Protein AF-A0A0F9AY86-F1 (afdb_monomer_lite)

pLDDT: mean 79.55, std 11.76, range [48.62, 96.62]

Organism: NCBI:txid412755

Foldseek 3Di:
DPPVLVVLVVLLVVLCCLLVVLLCCLPVPVLVVLVPDPDDPVVSQVVLLVSLVVSLVSNVVSVVSNVVSLVVLCVVCVVPVVCLPVDPSNVVVVVVVVVVVVVVVCCVVVLVVPVVDDPNSVSSNCSSVVNDDD

Radius of gyration: 18.09 Å; chains: 1; bounding box: 36×30×54 Å

Secondary structure (DSSP, 8-state):
--HHHHHHHHHHHHHHHHHHHHHHHIIIIIHHHHHHSS--HHHHHHHHHHHHHHHHHHHHHHHHHHHHHHHHHTHHHHH-TTHHHHSHHHHHHHHHHHHHHHHHHHHHHHHHHHHTS-THHHHHHHHHTT----

Structure (mmCIF, N/CA/C/O backbone):
data_AF-A0A0F9AY86-F1
#
_entry.id   AF-A0A0F9AY86-F1
#
loop_
_atom_site.group_PDB
_atom_site.id
_atom_site.type_symbol
_atom_site.label_atom_id
_atom_site.label_alt_id
_atom_site.label_comp_id
_atom_site.label_asym_id
_atom_site.label_entity_id
_atom_site.label_seq_id
_atom_site.pdbx_PDB_ins_code
_atom_site.Cartn_x
_atom_site.Cartn_y
_atom_site.Cartn_z
_atom_site.occupancy
_atom_site.B_iso_or_equiv
_atom_site.auth_seq_id
_atom_site.auth_comp_id
_atom_site.auth_asym_id
_atom_site.auth_atom_id
_atom_site.pdbx_PDB_model_num
ATOM 1 N N . MET A 1 1 ? 5.742 -10.685 -24.034 1.00 62.19 1 MET A N 1
ATOM 2 C CA . MET A 1 1 ? 6.302 -10.355 -22.704 1.00 62.19 1 MET A CA 1
ATOM 3 C C . MET A 1 1 ? 7.348 -11.394 -22.361 1.00 62.19 1 MET A C 1
ATOM 5 O O . MET A 1 1 ? 7.07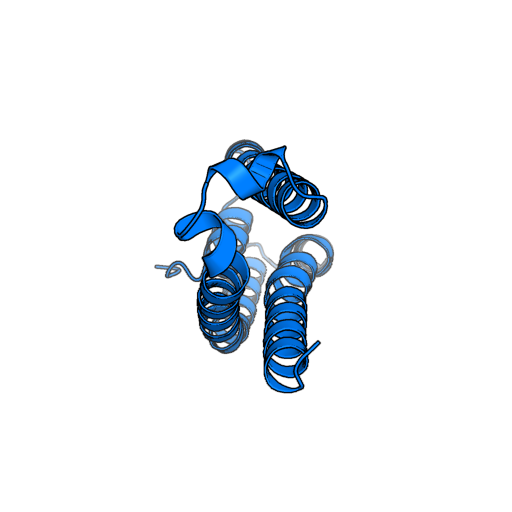3 -12.569 -22.567 1.00 62.19 1 MET A O 1
ATOM 9 N N . SER A 1 2 ? 8.523 -10.990 -21.880 1.00 82.69 2 SER A N 1
ATOM 10 C CA . SER A 1 2 ? 9.482 -11.941 -21.311 1.00 82.69 2 SER A CA 1
ATOM 11 C C . SER A 1 2 ? 8.933 -12.510 -19.995 1.00 82.69 2 SER A C 1
ATOM 13 O O . SER A 1 2 ? 8.169 -11.841 -19.295 1.00 82.69 2 SER A O 1
ATOM 15 N N . MET A 1 3 ? 9.300 -13.751 -19.663 1.00 88.81 3 MET A N 1
ATOM 16 C CA . MET A 1 3 ? 8.865 -14.433 -18.432 1.00 88.81 3 MET A CA 1
ATOM 17 C C . MET A 1 3 ? 9.177 -13.608 -17.170 1.00 88.81 3 MET A C 1
ATOM 19 O O . MET A 1 3 ? 8.369 -13.533 -16.250 1.00 88.81 3 MET A O 1
ATOM 23 N N . GLU A 1 4 ? 10.318 -12.919 -17.170 1.00 88.19 4 GLU A N 1
ATOM 24 C CA . GLU A 1 4 ? 10.742 -11.997 -16.113 1.00 88.19 4 GLU A CA 1
ATOM 25 C C . GLU A 1 4 ? 9.697 -10.905 -15.825 1.00 88.19 4 GLU A C 1
ATOM 27 O O . GLU A 1 4 ? 9.274 -10.726 -14.684 1.00 88.19 4 GLU A O 1
ATOM 32 N N . GLN A 1 5 ? 9.214 -10.224 -16.866 1.00 86.75 5 GLN A N 1
ATOM 33 C CA . GLN A 1 5 ? 8.243 -9.131 -16.741 1.00 86.75 5 GLN A CA 1
ATOM 34 C C . GLN A 1 5 ? 6.902 -9.623 -16.184 1.00 86.75 5 GLN A C 1
ATOM 36 O O . GLN A 1 5 ? 6.257 -8.934 -15.388 1.00 86.75 5 GLN A O 1
ATOM 41 N N . ALA A 1 6 ? 6.489 -10.836 -16.564 1.00 89.00 6 ALA A N 1
ATOM 42 C CA . ALA A 1 6 ? 5.280 -11.457 -16.034 1.00 89.00 6 ALA A CA 1
ATOM 43 C C . ALA A 1 6 ? 5.402 -11.731 -14.526 1.00 89.00 6 ALA A C 1
ATOM 45 O O . ALA A 1 6 ? 4.491 -11.392 -13.770 1.00 89.00 6 ALA A O 1
ATOM 46 N N . ILE A 1 7 ? 6.541 -12.273 -14.078 1.00 94.12 7 ILE A N 1
ATOM 47 C CA . ILE A 1 7 ? 6.805 -12.548 -12.657 1.00 94.12 7 ILE A CA 1
ATOM 48 C C . ILE A 1 7 ? 6.824 -11.245 -11.851 1.00 94.12 7 ILE A C 1
ATOM 50 O O . ILE A 1 7 ? 6.167 -11.155 -10.815 1.00 94.12 7 ILE A O 1
ATOM 54 N N . ILE A 1 8 ? 7.515 -10.211 -12.335 1.00 92.19 8 ILE A N 1
ATOM 55 C CA . ILE A 1 8 ? 7.602 -8.913 -11.645 1.00 92.19 8 ILE A CA 1
ATOM 56 C C . ILE A 1 8 ? 6.226 -8.256 -11.537 1.00 92.19 8 ILE A C 1
ATOM 58 O O . ILE A 1 8 ? 5.862 -7.741 -10.478 1.00 92.19 8 ILE A O 1
ATOM 62 N N . THR A 1 9 ? 5.429 -8.318 -12.604 1.00 90.31 9 THR A N 1
ATOM 63 C CA . THR A 1 9 ? 4.054 -7.806 -12.598 1.00 90.31 9 THR A CA 1
ATOM 64 C C . THR A 1 9 ? 3.186 -8.573 -11.606 1.00 90.31 9 THR A C 1
ATOM 66 O O . THR A 1 9 ? 2.449 -7.961 -10.835 1.00 90.31 9 THR A O 1
ATOM 69 N N . TRP A 1 10 ? 3.297 -9.902 -11.567 1.00 94.50 10 TRP A N 1
ATOM 70 C CA . TRP A 1 10 ? 2.565 -10.725 -10.607 1.00 94.50 10 TRP A CA 1
ATOM 71 C C . TRP A 1 10 ? 2.931 -10.370 -9.159 1.00 94.50 10 TRP A C 1
ATOM 73 O O . TRP A 1 10 ? 2.040 -10.118 -8.348 1.00 94.50 10 TRP A O 1
ATOM 83 N N . ILE A 1 11 ? 4.226 -10.237 -8.853 1.00 96.25 11 ILE A N 1
ATOM 84 C CA . ILE A 1 11 ? 4.709 -9.810 -7.529 1.00 96.25 11 ILE A CA 1
ATOM 85 C C . ILE A 1 11 ? 4.170 -8.418 -7.173 1.00 96.25 11 ILE A C 1
ATOM 87 O O . ILE A 1 11 ? 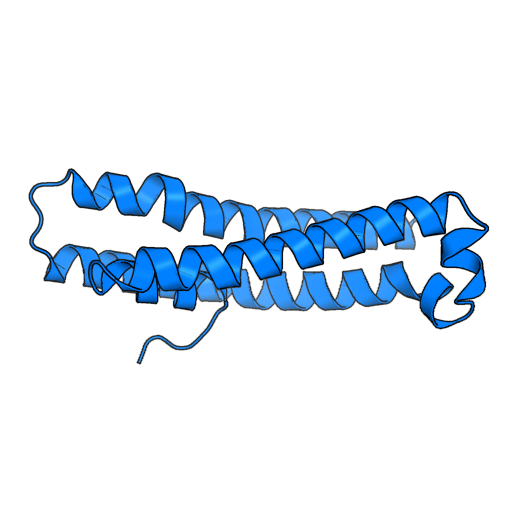3.699 -8.212 -6.052 1.00 96.25 11 ILE A O 1
ATOM 91 N N . HIS A 1 12 ? 4.202 -7.468 -8.113 1.00 93.19 12 HIS A N 1
ATOM 92 C CA . HIS A 1 12 ? 3.666 -6.118 -7.922 1.00 93.19 12 HIS A CA 1
ATOM 93 C C . HIS A 1 12 ? 2.178 -6.150 -7.552 1.00 93.19 12 HIS A C 1
ATOM 95 O O . HIS A 1 12 ? 1.766 -5.513 -6.585 1.00 93.19 12 HIS A O 1
ATOM 101 N N . LEU A 1 13 ? 1.372 -6.926 -8.285 1.00 92.94 13 LEU A N 1
ATOM 102 C CA . LEU A 1 13 ? -0.073 -7.027 -8.065 1.00 92.94 13 LEU A CA 1
ATOM 103 C C . LEU A 1 13 ? -0.421 -7.719 -6.745 1.00 92.94 13 LEU A C 1
ATOM 105 O O . LEU A 1 13 ? -1.295 -7.239 -6.027 1.00 92.94 13 LEU A O 1
ATOM 109 N N . VAL A 1 14 ? 0.278 -8.800 -6.385 1.00 96.62 14 VAL A N 1
ATOM 110 C CA . VAL A 1 14 ? 0.090 -9.473 -5.088 1.00 96.62 14 VAL A CA 1
ATOM 111 C C . VAL A 1 14 ? 0.452 -8.529 -3.942 1.00 96.62 14 VAL A C 1
ATOM 113 O O . VAL A 1 14 ? -0.303 -8.404 -2.979 1.00 96.62 14 VAL A O 1
ATOM 116 N N . SER A 1 15 ? 1.563 -7.804 -4.072 1.00 93.81 15 SER A N 1
ATOM 117 C CA . SER A 1 15 ? 2.004 -6.827 -3.070 1.00 93.81 15 SER A CA 1
ATOM 118 C C . SER A 1 15 ? 0.996 -5.684 -2.916 1.00 93.81 15 SER A C 1
ATOM 120 O O . SER A 1 15 ? 0.663 -5.299 -1.794 1.00 93.81 15 SER A O 1
ATOM 122 N N . ALA A 1 16 ? 0.443 -5.194 -4.032 1.00 90.81 16 ALA A N 1
ATOM 123 C CA . ALA A 1 16 ? -0.624 -4.197 -4.036 1.00 90.81 16 ALA A CA 1
ATOM 124 C C . ALA A 1 16 ? -1.889 -4.724 -3.346 1.00 90.81 16 ALA A C 1
ATOM 126 O O . ALA A 1 16 ? -2.450 -4.038 -2.495 1.00 90.81 16 ALA A O 1
ATOM 127 N N . ALA A 1 17 ? -2.325 -5.942 -3.675 1.00 93.25 17 ALA A N 1
ATOM 128 C CA . ALA A 1 17 ? -3.522 -6.552 -3.103 1.00 93.25 17 ALA A CA 1
ATOM 129 C C . ALA A 1 17 ? -3.403 -6.747 -1.585 1.00 93.25 17 ALA A C 1
ATOM 131 O O . ALA A 1 17 ? -4.341 -6.433 -0.854 1.00 93.25 17 ALA A O 1
ATOM 132 N N . VAL A 1 18 ? -2.245 -7.206 -1.100 1.00 93.31 18 VAL A N 1
ATOM 133 C CA . VAL A 1 18 ? -1.983 -7.367 0.338 1.00 93.31 18 VAL A CA 1
ATOM 134 C C . VAL A 1 18 ? -2.027 -6.018 1.054 1.00 93.31 18 VAL A C 1
ATOM 136 O O . VAL A 1 18 ? -2.731 -5.877 2.057 1.00 93.31 18 VAL A O 1
ATOM 139 N N . TRP A 1 19 ? -1.316 -5.015 0.531 1.00 90.00 19 TRP A N 1
ATOM 140 C CA . TRP A 1 19 ? -1.215 -3.708 1.177 1.00 90.00 19 TRP A CA 1
ATOM 141 C C . TRP A 1 19 ? -2.541 -2.933 1.144 1.00 90.00 19 TRP A C 1
ATOM 143 O O . TRP A 1 19 ? -3.041 -2.516 2.193 1.00 90.00 19 TRP A O 1
ATOM 153 N N . VAL A 1 20 ? -3.150 -2.786 -0.040 1.00 86.31 20 VAL A N 1
ATOM 154 C CA . 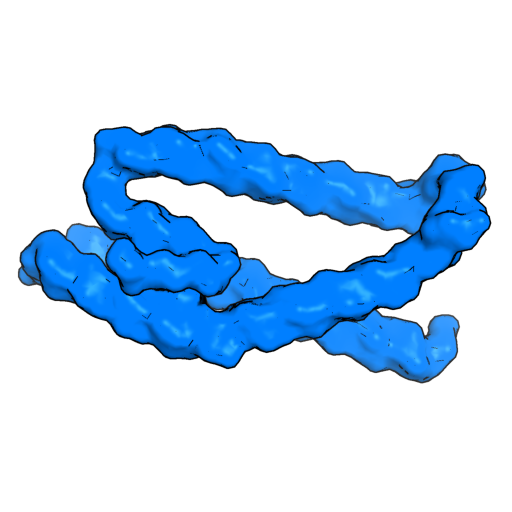VAL A 1 20 ? -4.420 -2.061 -0.229 1.00 86.31 20 VAL A CA 1
ATOM 155 C C . VAL A 1 20 ? -5.575 -2.812 0.430 1.00 86.31 20 VAL A C 1
ATOM 157 O O . VAL A 1 20 ? -6.358 -2.211 1.163 1.00 86.31 20 VAL A O 1
ATOM 160 N N . GLY A 1 21 ? -5.679 -4.125 0.209 1.00 87.50 21 GLY A N 1
ATOM 161 C CA . GLY A 1 21 ? -6.783 -4.941 0.714 1.00 87.50 21 GLY A CA 1
ATOM 162 C C . GLY A 1 21 ? -6.807 -5.027 2.238 1.00 87.50 21 GLY A C 1
ATOM 163 O O . GLY A 1 21 ? -7.858 -4.823 2.846 1.00 87.50 21 GLY A O 1
ATOM 164 N N . GLY A 1 22 ? -5.655 -5.255 2.877 1.00 88.75 22 GLY A N 1
ATOM 165 C CA . GLY A 1 22 ? -5.572 -5.299 4.340 1.00 88.75 22 GLY A CA 1
ATOM 166 C C . GLY A 1 22 ? -5.862 -3.943 4.990 1.00 88.75 22 GLY A C 1
ATOM 167 O O . GLY A 1 22 ? -6.607 -3.866 5.967 1.00 88.75 22 GLY A O 1
ATOM 168 N N . THR A 1 23 ? -5.361 -2.862 4.390 1.00 83.56 23 THR A N 1
ATOM 169 C CA . THR A 1 23 ? -5.669 -1.482 4.791 1.00 83.56 23 THR A CA 1
ATOM 170 C C . THR A 1 23 ? -7.170 -1.192 4.705 1.00 83.56 23 THR A C 1
ATOM 172 O O . THR A 1 23 ? -7.770 -0.697 5.665 1.00 83.56 23 THR A O 1
ATOM 175 N N . LEU A 1 24 ? -7.798 -1.546 3.580 1.00 83.44 24 LEU A N 1
ATOM 176 C CA . LEU A 1 24 ? -9.230 -1.356 3.366 1.00 83.44 24 LEU A CA 1
ATOM 177 C C . LEU A 1 24 ? -10.057 -2.169 4.365 1.00 83.44 24 LEU A C 1
ATOM 179 O O . LEU A 1 24 ? -11.009 -1.642 4.932 1.00 83.44 24 LEU A O 1
ATOM 183 N N . PHE A 1 25 ? -9.678 -3.418 4.638 1.00 87.31 25 PHE A N 1
ATOM 184 C CA . PHE A 1 25 ? -10.352 -4.254 5.630 1.00 87.31 25 PHE A CA 1
ATOM 185 C C . PHE A 1 25 ? -10.310 -3.631 7.034 1.00 87.31 25 PHE A C 1
ATOM 187 O O . PHE A 1 25 ? -11.341 -3.532 7.703 1.00 87.31 25 PHE A O 1
ATOM 194 N N . ILE A 1 26 ? -9.143 -3.155 7.479 1.00 84.75 26 ILE A N 1
ATOM 195 C CA . ILE A 1 26 ? -8.998 -2.537 8.806 1.00 84.75 26 ILE A CA 1
ATOM 196 C C . ILE A 1 26 ? -9.853 -1.263 8.916 1.00 84.75 26 ILE A C 1
ATOM 198 O O . ILE A 1 26 ? -10.546 -1.068 9.917 1.00 84.75 26 ILE A O 1
ATOM 202 N N . GLY A 1 27 ? -9.836 -0.407 7.892 1.00 78.12 27 GLY A N 1
ATOM 203 C CA . GLY A 1 27 ? -10.572 0.860 7.900 1.00 78.12 27 GLY A CA 1
ATOM 204 C C . GLY A 1 27 ? -12.082 0.716 7.688 1.00 78.12 27 GLY A C 1
ATOM 205 O O . GLY A 1 27 ? -12.865 1.321 8.416 1.00 78.12 27 GLY A O 1
ATOM 206 N N . ALA A 1 28 ? -12.502 -0.078 6.702 1.00 78.75 28 ALA A N 1
ATOM 207 C CA . ALA A 1 28 ? -13.896 -0.159 6.263 1.00 78.75 28 ALA A CA 1
ATOM 208 C C . ALA A 1 28 ? -14.702 -1.266 6.955 1.00 78.75 28 ALA A C 1
ATOM 210 O O . ALA A 1 28 ? -15.927 -1.177 6.997 1.00 78.75 28 ALA A O 1
ATOM 211 N N . VAL A 1 29 ? -14.046 -2.296 7.500 1.00 85.62 29 VAL A N 1
ATOM 212 C CA . VAL A 1 29 ? -14.725 -3.435 8.139 1.00 85.62 29 VAL A CA 1
ATOM 213 C C . VAL A 1 29 ? -14.442 -3.471 9.636 1.00 85.62 29 VAL A C 1
ATOM 215 O O . VAL A 1 29 ? -15.374 -3.386 10.436 1.00 85.62 29 VAL A O 1
ATOM 218 N N . LEU A 1 30 ? -13.172 -3.547 10.043 1.00 86.19 30 LEU A N 1
ATOM 219 C CA . LEU A 1 30 ? -12.817 -3.728 11.455 1.00 86.19 30 LEU A CA 1
ATOM 220 C C . LEU A 1 30 ? -13.180 -2.507 12.314 1.00 86.19 30 LEU A C 1
ATOM 222 O O . LEU A 1 30 ? -13.786 -2.660 13.374 1.00 86.19 30 LEU A O 1
ATOM 226 N N . ALA A 1 31 ? -12.856 -1.295 11.861 1.00 82.12 31 ALA A N 1
ATOM 227 C CA . ALA A 1 31 ? -13.159 -0.074 12.607 1.00 82.12 31 ALA A CA 1
ATOM 228 C C . ALA A 1 31 ? -14.668 0.121 12.899 1.00 82.12 31 ALA A C 1
ATOM 230 O O . ALA A 1 31 ? -15.018 0.347 14.065 1.00 82.12 31 ALA A O 1
ATOM 231 N N . PRO A 1 32 ? -15.594 0.010 11.920 1.00 81.44 32 PRO A N 1
ATOM 232 C CA . PRO A 1 32 ? -17.025 0.110 12.211 1.00 81.44 32 PRO A CA 1
ATOM 233 C C . PRO A 1 32 ? -17.562 -1.083 13.008 1.00 81.44 32 PRO A C 1
ATOM 235 O O . PRO A 1 32 ? -18.470 -0.890 13.817 1.00 81.44 32 PRO A O 1
ATOM 238 N N . LEU A 1 33 ? -17.003 -2.287 12.833 1.00 87.19 33 LEU A N 1
ATOM 239 C CA . LEU A 1 33 ? -17.363 -3.458 13.637 1.00 87.19 33 LEU A CA 1
ATOM 240 C C . LEU A 1 33 ? -17.090 -3.203 15.126 1.00 87.19 33 LEU A C 1
ATOM 242 O O . LEU A 1 33 ? -18.005 -3.299 15.942 1.00 87.19 33 LEU A O 1
ATOM 246 N N . LEU A 1 34 ? -15.869 -2.782 15.473 1.00 84.94 34 LEU A N 1
ATOM 247 C CA . LEU A 1 34 ? -15.487 -2.477 16.858 1.00 84.94 34 LEU A CA 1
ATOM 248 C C . LEU A 1 34 ? -16.311 -1.329 17.453 1.00 84.94 34 LEU A C 1
ATOM 250 O O . LEU A 1 34 ? -16.552 -1.299 18.658 1.00 84.94 34 LEU A O 1
ATOM 254 N N . LYS A 1 35 ? -16.790 -0.392 16.622 1.00 81.56 35 LYS A N 1
ATOM 255 C CA . LYS A 1 35 ? -17.677 0.690 17.073 1.00 81.56 35 LYS A CA 1
ATOM 256 C C . LYS A 1 35 ? -19.040 0.174 17.550 1.00 81.56 35 LYS A C 1
ATOM 258 O O . LYS A 1 35 ? -19.608 0.772 18.466 1.00 81.56 35 LYS A O 1
ATOM 263 N N . LYS A 1 36 ? -19.555 -0.899 16.936 1.00 84.56 36 LYS A N 1
ATOM 264 C CA . LYS A 1 36 ? -20.858 -1.510 17.259 1.00 84.56 36 LYS A CA 1
ATOM 265 C C . LYS A 1 36 ? -20.810 -2.452 18.464 1.00 84.56 36 LYS A C 1
ATOM 267 O O . LYS A 1 36 ? -21.855 -2.740 19.034 1.00 84.56 36 LYS A O 1
ATOM 272 N N . MET A 1 37 ? -19.631 -2.929 18.854 1.00 84.75 37 MET A N 1
ATOM 273 C CA . MET A 1 37 ? -19.474 -3.796 20.023 1.00 84.75 37 MET A CA 1
ATOM 274 C C . MET A 1 37 ? -19.595 -2.987 21.321 1.00 84.75 37 MET A C 1
ATOM 276 O O . MET A 1 37 ? -19.148 -1.841 21.389 1.00 84.75 37 MET A O 1
ATOM 280 N N . SER A 1 38 ? -20.141 -3.582 22.382 1.00 82.75 38 SER A N 1
ATOM 281 C CA . SER A 1 38 ? -20.256 -2.983 23.724 1.00 82.75 38 SER A CA 1
ATOM 282 C C . SER A 1 38 ? -18.912 -2.929 24.476 1.00 82.75 38 SER A C 1
ATOM 284 O O . SER A 1 38 ? -18.839 -3.258 25.652 1.00 82.75 38 SER A O 1
ATOM 286 N N . MET A 1 39 ? -17.834 -2.566 23.779 1.00 80.62 39 MET A N 1
ATOM 287 C CA . MET A 1 39 ? -16.483 -2.406 24.326 1.00 80.62 39 MET A CA 1
ATOM 288 C C . MET A 1 39 ? -16.237 -0.949 24.709 1.00 80.62 39 MET A C 1
ATOM 290 O O . MET A 1 39 ? -16.728 -0.041 24.024 1.00 80.62 39 MET A O 1
ATOM 294 N N . SER A 1 40 ? -15.423 -0.720 25.736 1.00 86.19 40 SER A N 1
ATOM 295 C CA . SER A 1 40 ? -14.937 0.617 26.084 1.00 86.19 40 SER A CA 1
ATOM 296 C C . SER A 1 40 ? -14.068 1.206 24.960 1.00 86.19 40 SER A C 1
ATOM 298 O O . SER A 1 40 ? -13.558 0.496 24.090 1.00 86.19 40 SER A O 1
ATOM 300 N N . LEU A 1 41 ? -13.885 2.531 24.948 1.00 79.88 41 LEU A N 1
ATOM 301 C CA . LEU A 1 41 ? -13.037 3.192 23.945 1.00 79.88 41 LEU A CA 1
ATOM 302 C C . LEU A 1 41 ? -11.585 2.683 23.989 1.00 79.88 41 LEU A C 1
ATOM 304 O O . LEU A 1 41 ? -10.940 2.562 22.948 1.00 79.88 41 LEU A O 1
ATOM 308 N N . GLU A 1 42 ? -11.091 2.379 25.185 1.00 81.94 42 GLU A N 1
ATOM 309 C CA . GLU A 1 42 ? -9.711 1.974 25.426 1.00 81.94 42 GLU A CA 1
ATOM 310 C C . GLU A 1 42 ? -9.427 0.567 24.886 1.00 81.94 42 GLU A C 1
ATOM 312 O O . GLU A 1 42 ? -8.463 0.376 24.143 1.00 81.94 42 GLU A O 1
ATOM 317 N N . GLU A 1 43 ? -10.330 -0.389 25.119 1.00 84.88 43 GLU A N 1
ATOM 318 C CA . GLU A 1 43 ? -10.218 -1.746 24.564 1.00 84.88 43 GLU A CA 1
ATOM 319 C C . GLU A 1 43 ? -10.276 -1.744 23.030 1.00 84.88 43 GLU A C 1
ATOM 321 O O . GLU A 1 43 ? -9.519 -2.458 22.367 1.00 84.88 43 GLU A O 1
ATOM 326 N N . ARG A 1 44 ? -11.130 -0.897 22.435 1.00 82.88 44 ARG A N 1
ATOM 327 C CA . ARG A 1 44 ? -11.207 -0.738 20.969 1.00 82.88 44 ARG A CA 1
ATOM 328 C C . ARG A 1 44 ? -9.881 -0.239 20.401 1.00 82.88 44 ARG A C 1
ATOM 330 O O . ARG A 1 44 ? -9.421 -0.743 19.377 1.00 82.88 44 ARG A O 1
ATOM 337 N N . ILE A 1 45 ? -9.267 0.743 21.060 1.00 80.75 45 ILE A N 1
ATOM 338 C CA . ILE A 1 45 ? -7.960 1.284 20.676 1.00 80.75 45 ILE A CA 1
ATOM 339 C C . ILE A 1 45 ? -6.885 0.200 20.781 1.00 80.75 45 ILE A C 1
ATOM 341 O O . ILE A 1 45 ? -6.150 -0.010 19.818 1.00 80.75 45 ILE A O 1
ATOM 345 N N . GLN A 1 46 ? -6.823 -0.529 21.896 1.00 83.56 46 GLN A N 1
ATOM 346 C CA . GLN A 1 46 ? -5.845 -1.603 22.093 1.00 83.56 46 GLN A CA 1
ATOM 347 C C . GLN A 1 46 ? -5.970 -2.701 21.028 1.00 83.56 46 GLN A C 1
ATOM 349 O O . GLN A 1 46 ? -4.961 -3.115 20.453 1.00 83.56 46 GLN A O 1
ATOM 354 N N . MET A 1 47 ? -7.197 -3.113 20.691 1.00 85.62 47 MET A N 1
ATOM 355 C CA . MET A 1 47 ? -7.457 -4.084 19.622 1.00 85.62 47 MET A CA 1
ATOM 356 C C . MET A 1 47 ? -6.992 -3.574 18.255 1.00 85.62 47 MET A C 1
ATOM 358 O O . MET A 1 47 ? -6.300 -4.293 17.531 1.00 85.62 47 MET A O 1
ATOM 362 N N . MET A 1 48 ? -7.299 -2.318 17.916 1.00 83.44 48 MET A N 1
ATOM 363 C CA . MET A 1 48 ? -6.845 -1.697 16.665 1.00 83.44 48 MET A CA 1
ATOM 364 C C . MET A 1 48 ? -5.319 -1.615 16.581 1.00 83.44 48 MET A C 1
ATOM 366 O O . MET A 1 48 ? -4.746 -1.917 15.535 1.00 83.44 48 MET A O 1
ATOM 370 N N . VAL A 1 49 ? -4.644 -1.262 17.680 1.00 81.81 49 VAL A N 1
ATOM 371 C CA . VAL A 1 49 ? -3.175 -1.227 17.743 1.00 81.81 49 VAL A CA 1
ATOM 372 C C . VAL A 1 49 ? -2.588 -2.628 17.587 1.00 81.81 49 VAL A C 1
ATOM 374 O O . VAL A 1 49 ? -1.621 -2.803 16.848 1.00 81.81 49 VAL A O 1
ATOM 377 N N . LEU A 1 50 ? -3.161 -3.638 18.244 1.00 86.88 50 LEU A N 1
ATOM 378 C CA . LEU A 1 50 ? -2.666 -5.012 18.180 1.00 86.88 50 LEU A CA 1
ATOM 379 C C . LEU A 1 50 ? -2.781 -5.592 16.766 1.00 86.88 50 LEU A C 1
ATOM 381 O O . LEU A 1 50 ? -1.795 -6.104 16.228 1.00 86.88 50 LEU A O 1
ATOM 385 N N . VAL A 1 51 ? -3.969 -5.498 16.160 1.00 88.94 51 VAL A N 1
ATOM 386 C CA . VAL A 1 51 ? -4.205 -5.954 14.781 1.00 88.94 51 VAL A CA 1
ATOM 387 C C . VAL A 1 51 ? -3.318 -5.173 13.824 1.00 88.94 51 VAL A C 1
ATOM 389 O O . VAL A 1 51 ? -2.644 -5.764 12.983 1.00 88.94 51 VAL A O 1
ATOM 392 N N . GLY A 1 52 ? -3.242 -3.859 14.018 1.00 85.38 52 GLY A N 1
ATOM 393 C CA . GLY A 1 52 ? -2.409 -2.977 13.228 1.00 85.38 52 GLY A CA 1
ATOM 394 C C . GLY A 1 52 ? -0.932 -3.348 13.250 1.00 85.38 52 GLY A C 1
ATOM 395 O O . GLY A 1 52 ? -0.326 -3.501 12.196 1.00 85.38 52 GLY A O 1
ATOM 396 N N . ARG A 1 53 ? -0.350 -3.582 14.432 1.00 85.12 53 ARG A N 1
ATOM 397 C CA . ARG A 1 53 ? 1.049 -4.023 14.577 1.00 85.12 53 ARG A CA 1
ATOM 398 C C . ARG A 1 53 ? 1.309 -5.365 13.896 1.00 85.12 53 ARG A C 1
ATOM 400 O O . ARG A 1 53 ? 2.372 -5.547 13.308 1.00 85.12 53 ARG A O 1
ATOM 407 N N . ARG A 1 54 ? 0.360 -6.306 13.965 1.00 89.69 54 ARG A N 1
ATOM 408 C CA . ARG A 1 54 ? 0.478 -7.607 13.284 1.00 89.69 54 ARG A CA 1
ATOM 409 C C . ARG A 1 54 ? 0.413 -7.458 11.769 1.00 89.69 54 ARG A C 1
ATOM 411 O O . ARG A 1 54 ? 1.268 -8.011 11.087 1.00 89.69 54 ARG A O 1
ATOM 418 N N . PHE A 1 55 ? -0.545 -6.686 11.262 1.00 88.88 55 PHE A N 1
ATOM 419 C CA . PHE A 1 55 ? -0.663 -6.405 9.833 1.00 88.88 55 PHE A CA 1
ATOM 420 C C . PHE A 1 55 ? 0.577 -5.681 9.306 1.00 88.88 55 PHE A C 1
ATOM 422 O O . PHE A 1 55 ? 1.107 -6.065 8.270 1.00 88.88 55 PHE A O 1
ATOM 429 N N . ASN A 1 56 ? 1.105 -4.715 10.060 1.00 85.75 56 ASN A N 1
ATOM 430 C CA . ASN A 1 56 ? 2.268 -3.916 9.679 1.00 85.75 56 ASN A CA 1
ATOM 431 C C . ASN A 1 56 ? 3.518 -4.779 9.385 1.00 85.75 56 ASN A C 1
ATOM 433 O O . ASN A 1 56 ? 4.246 -4.506 8.432 1.00 85.75 56 ASN A O 1
ATOM 437 N N . LYS A 1 57 ? 3.707 -5.904 10.098 1.00 89.69 57 LYS A N 1
ATOM 438 C CA . LYS A 1 57 ? 4.791 -6.871 9.813 1.00 89.69 57 LYS A CA 1
ATOM 439 C C . LYS A 1 57 ? 4.759 -7.438 8.390 1.00 89.69 57 LYS A C 1
ATOM 441 O O . LYS A 1 57 ? 5.799 -7.853 7.896 1.00 89.69 57 LY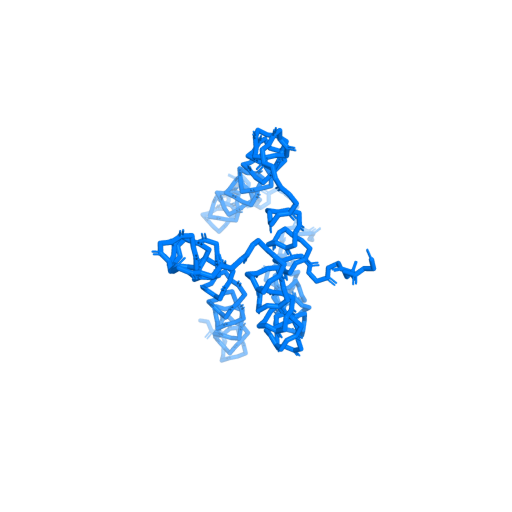S A O 1
ATOM 446 N N . ILE A 1 58 ? 3.589 -7.481 7.757 1.00 91.94 58 ILE A N 1
ATOM 447 C CA . ILE A 1 58 ? 3.396 -7.965 6.382 1.00 91.94 58 ILE A CA 1
ATOM 448 C C . ILE A 1 58 ? 3.230 -6.777 5.425 1.00 91.94 58 ILE A C 1
ATOM 450 O O . ILE A 1 58 ? 3.796 -6.772 4.332 1.00 91.94 58 ILE A O 1
ATOM 454 N N . ALA A 1 59 ? 2.503 -5.745 5.858 1.00 87.62 59 ALA A N 1
ATOM 455 C CA . ALA A 1 59 ? 2.188 -4.570 5.062 1.00 87.62 59 ALA A CA 1
ATOM 456 C C . ALA A 1 59 ? 3.445 -3.788 4.657 1.00 87.62 59 ALA A C 1
ATOM 458 O O . ALA A 1 59 ? 3.572 -3.435 3.487 1.00 87.62 59 ALA A O 1
ATOM 459 N N . VAL A 1 60 ? 4.401 -3.567 5.569 1.00 87.56 60 VAL A N 1
ATOM 460 C CA . VAL A 1 60 ? 5.640 -2.831 5.249 1.00 87.56 60 VAL A CA 1
ATOM 461 C C . VAL A 1 60 ? 6.503 -3.571 4.227 1.00 87.56 60 VAL A C 1
ATOM 463 O O . VAL A 1 60 ? 6.824 -2.962 3.208 1.00 87.56 60 VAL A O 1
ATOM 466 N N . PRO A 1 61 ? 6.829 -4.868 4.397 1.00 92.44 61 PRO A N 1
ATOM 467 C CA . PRO A 1 61 ? 7.520 -5.618 3.351 1.00 92.44 61 PRO A CA 1
ATOM 468 C C . PRO A 1 61 ? 6.775 -5.603 2.012 1.00 92.44 61 PRO A C 1
ATOM 470 O O . PRO A 1 61 ? 7.398 -5.360 0.980 1.00 92.44 61 PRO A O 1
ATOM 473 N N . SER A 1 62 ? 5.445 -5.779 2.010 1.00 91.94 62 SER A N 1
ATOM 474 C CA . SER A 1 62 ? 4.665 -5.702 0.766 1.00 91.94 62 SER A CA 1
ATOM 475 C C . SER A 1 62 ? 4.733 -4.320 0.115 1.00 91.94 62 SER A C 1
ATOM 477 O O . SER A 1 62 ? 4.853 -4.228 -1.101 1.00 91.94 62 SER A O 1
ATOM 479 N N . LEU A 1 63 ? 4.738 -3.243 0.905 1.00 89.38 63 LEU A N 1
ATOM 480 C CA . LEU A 1 63 ? 4.853 -1.880 0.397 1.00 89.38 63 LEU A CA 1
ATOM 481 C C . LEU A 1 63 ? 6.237 -1.632 -0.217 1.00 89.38 63 LEU A C 1
ATOM 483 O O . LEU A 1 63 ? 6.332 -1.048 -1.292 1.00 89.38 63 LEU A O 1
ATOM 487 N N . ILE A 1 64 ? 7.304 -2.121 0.420 1.00 91.19 64 ILE A N 1
ATOM 488 C CA . ILE A 1 64 ? 8.672 -2.027 -0.111 1.00 91.19 64 ILE A CA 1
ATOM 489 C C . ILE A 1 64 ? 8.772 -2.753 -1.457 1.00 91.19 64 ILE A C 1
ATOM 491 O O . ILE A 1 64 ? 9.266 -2.183 -2.431 1.00 91.19 64 ILE A O 1
ATOM 495 N N . ILE A 1 65 ? 8.257 -3.984 -1.540 1.00 94.62 65 ILE A N 1
ATOM 496 C CA . ILE A 1 65 ? 8.244 -4.769 -2.783 1.00 94.62 65 ILE A CA 1
ATOM 497 C C . ILE A 1 65 ? 7.412 -4.062 -3.859 1.00 94.62 65 ILE A C 1
ATOM 499 O O . ILE A 1 65 ? 7.832 -3.980 -5.015 1.00 94.62 65 ILE A O 1
ATOM 503 N N . LEU A 1 66 ? 6.254 -3.511 -3.490 1.00 91.06 66 LEU A N 1
ATOM 504 C CA . LEU A 1 66 ? 5.381 -2.765 -4.392 1.00 91.06 66 LEU A CA 1
ATOM 505 C C . LEU A 1 66 ? 6.092 -1.549 -4.999 1.00 91.06 66 LEU A C 1
ATOM 507 O O . LEU A 1 66 ? 6.009 -1.334 -6.210 1.00 91.06 66 LEU A O 1
ATOM 511 N N . ILE A 1 67 ? 6.815 -0.780 -4.179 1.00 89.50 67 ILE A N 1
ATOM 512 C CA . ILE A 1 67 ? 7.595 0.382 -4.628 1.00 89.50 67 ILE A CA 1
ATOM 513 C C . ILE A 1 67 ? 8.724 -0.068 -5.558 1.00 89.50 67 ILE A C 1
ATOM 515 O O . ILE A 1 67 ? 8.833 0.447 -6.669 1.00 89.50 67 ILE A O 1
ATOM 519 N N . ALA A 1 68 ? 9.521 -1.059 -5.150 1.00 93.44 68 ALA A N 1
ATOM 520 C CA . ALA A 1 68 ? 10.655 -1.546 -5.936 1.00 93.44 68 ALA A CA 1
ATOM 521 C C . ALA A 1 68 ? 10.223 -2.060 -7.320 1.00 93.44 68 ALA A C 1
ATOM 523 O O . ALA A 1 68 ? 10.765 -1.654 -8.349 1.00 93.44 68 ALA A O 1
ATOM 524 N N . THR A 1 69 ? 9.186 -2.899 -7.360 1.00 92.31 69 THR A N 1
ATOM 525 C CA . THR A 1 69 ? 8.620 -3.417 -8.616 1.00 92.31 69 THR A CA 1
ATOM 526 C C . THR A 1 69 ? 7.932 -2.325 -9.441 1.00 92.31 69 THR A C 1
ATOM 528 O O . THR A 1 69 ? 7.972 -2.361 -10.669 1.00 92.31 69 THR A O 1
ATOM 531 N N . GLY A 1 70 ? 7.337 -1.315 -8.799 1.00 88.44 70 GLY A N 1
ATOM 532 C CA . GLY A 1 70 ? 6.765 -0.150 -9.476 1.00 88.44 70 GLY A CA 1
ATOM 533 C C . GLY A 1 70 ? 7.816 0.704 -10.187 1.00 88.44 70 GLY A C 1
ATOM 534 O O . GLY A 1 70 ? 7.590 1.123 -11.324 1.00 88.44 70 GLY A O 1
ATOM 535 N N . ILE A 1 71 ? 8.973 0.910 -9.551 1.00 87.75 71 ILE A N 1
ATOM 536 C CA . ILE A 1 71 ? 10.120 1.613 -10.145 1.00 87.75 71 ILE A CA 1
ATOM 537 C C . ILE A 1 71 ? 10.662 0.818 -11.333 1.00 87.75 71 ILE A C 1
ATOM 539 O O . ILE A 1 71 ? 10.839 1.389 -12.407 1.00 87.75 71 ILE A O 1
ATOM 543 N N . TYR A 1 72 ? 10.856 -0.495 -11.172 1.00 88.06 72 TYR A N 1
ATOM 544 C CA . TYR A 1 72 ? 11.331 -1.363 -12.252 1.00 88.06 72 TYR A CA 1
ATOM 545 C C . TYR A 1 72 ? 10.405 -1.305 -13.478 1.00 88.06 72 TYR A C 1
ATOM 547 O O . TYR A 1 72 ? 10.860 -1.064 -14.593 1.00 88.06 72 TYR A O 1
ATOM 555 N N . ASN A 1 73 ? 9.089 -1.407 -13.273 1.00 83.75 73 ASN A N 1
ATOM 556 C CA . ASN A 1 73 ? 8.125 -1.302 -14.370 1.00 83.75 73 ASN A CA 1
ATOM 557 C C . ASN A 1 73 ? 8.150 0.085 -15.049 1.00 83.75 73 ASN A C 1
ATOM 559 O O . ASN A 1 73 ? 7.804 0.213 -16.218 1.00 83.75 73 ASN A O 1
ATOM 563 N N . SER A 1 74 ? 8.600 1.138 -14.362 1.00 81.25 74 SER A N 1
ATOM 564 C CA . SER A 1 74 ? 8.612 2.511 -14.893 1.00 81.25 74 SER A CA 1
ATOM 565 C C . SER A 1 74 ? 9.913 2.896 -15.616 1.00 81.25 74 SER A C 1
ATOM 567 O O . SER A 1 74 ? 10.034 4.028 -16.080 1.00 81.25 74 SER A O 1
ATOM 569 N N . GLN A 1 75 ? 10.878 1.978 -15.757 1.00 81.00 75 GLN A N 1
ATOM 570 C CA . GLN A 1 75 ? 12.204 2.264 -16.329 1.00 81.00 75 GLN A CA 1
ATOM 571 C C . GLN A 1 75 ? 12.160 2.890 -17.729 1.00 81.00 75 GLN A C 1
ATOM 573 O O . GLN A 1 75 ? 12.896 3.834 -17.996 1.00 81.00 75 GLN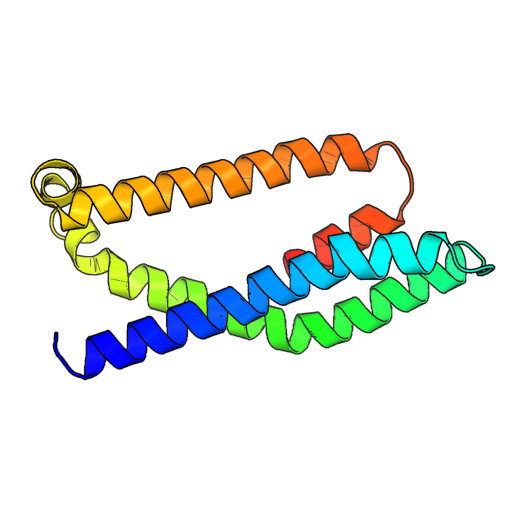 A O 1
ATOM 578 N N . GLN A 1 76 ? 11.277 2.411 -18.610 1.00 74.94 76 GLN A N 1
ATOM 579 C CA . GLN A 1 76 ? 11.173 2.919 -19.986 1.00 74.94 76 GLN A CA 1
ATOM 580 C C . GLN A 1 76 ? 10.837 4.415 -20.041 1.00 74.94 76 GLN A C 1
ATOM 582 O O . GLN A 1 76 ? 11.383 5.149 -20.860 1.00 74.94 76 GLN A O 1
ATOM 587 N N . VAL A 1 77 ? 9.996 4.876 -19.117 1.00 76.25 77 VAL A N 1
ATOM 588 C CA . VAL A 1 77 ? 9.624 6.288 -19.001 1.00 76.25 77 VAL A CA 1
ATOM 589 C C . VAL A 1 77 ? 10.734 7.124 -18.370 1.00 76.25 77 VAL A C 1
ATOM 591 O O . VAL A 1 77 ? 10.925 8.268 -18.766 1.00 76.25 77 VAL A O 1
ATOM 594 N N . ILE A 1 78 ? 11.487 6.559 -17.422 1.00 74.50 78 ILE A N 1
ATOM 595 C CA . ILE A 1 78 ? 12.641 7.239 -16.813 1.00 74.50 78 ILE A CA 1
ATOM 596 C C . ILE A 1 78 ? 13.735 7.487 -17.861 1.00 74.50 78 ILE A C 1
ATOM 598 O O . ILE A 1 78 ? 14.366 8.539 -17.848 1.00 74.50 78 ILE A O 1
ATOM 602 N N . ILE A 1 79 ? 13.948 6.528 -18.767 1.00 79.44 79 ILE A N 1
ATOM 603 C CA . ILE A 1 79 ? 14.968 6.616 -19.820 1.00 79.44 79 ILE A CA 1
ATOM 604 C C . ILE A 1 79 ? 14.512 7.545 -20.951 1.00 79.44 79 ILE A C 1
ATOM 606 O O . ILE A 1 79 ? 15.306 8.348 -21.430 1.00 79.44 79 ILE A O 1
ATOM 610 N N . ASN A 1 80 ? 13.244 7.460 -21.364 1.00 79.75 80 ASN A N 1
ATOM 611 C CA . ASN A 1 80 ? 12.692 8.252 -22.463 1.00 79.75 80 ASN A CA 1
ATOM 612 C C . ASN A 1 80 ? 11.371 8.911 -22.037 1.00 79.75 80 ASN A C 1
ATOM 614 O O . ASN A 1 80 ? 10.305 8.320 -22.240 1.00 79.75 80 ASN A O 1
ATOM 618 N N . PRO A 1 81 ? 11.390 10.132 -21.478 1.00 76.94 81 PRO A N 1
ATOM 619 C CA . PRO A 1 81 ? 10.179 10.798 -20.998 1.00 76.94 81 PRO A CA 1
ATOM 620 C C . PRO A 1 81 ? 9.177 11.103 -22.121 1.00 76.94 81 PRO A C 1
ATOM 622 O O . PRO A 1 81 ? 7.973 11.063 -21.880 1.00 76.94 81 PRO A O 1
ATOM 625 N N . ASP A 1 82 ? 9.635 11.285 -23.363 1.00 78.38 82 ASP A N 1
ATOM 626 C CA . ASP A 1 82 ? 8.758 11.469 -24.531 1.00 78.38 82 ASP A CA 1
ATOM 627 C C . ASP A 1 82 ? 7.848 10.255 -24.788 1.00 78.38 82 ASP A C 1
ATOM 629 O O . ASP A 1 82 ? 6.768 10.380 -25.376 1.00 78.38 82 ASP A O 1
ATOM 633 N N . SER A 1 83 ? 8.231 9.069 -24.294 1.00 75.38 83 SER A N 1
ATOM 634 C CA . SER A 1 83 ? 7.418 7.851 -24.388 1.00 75.38 83 SER A CA 1
ATOM 635 C C . SER A 1 83 ? 6.115 7.923 -23.581 1.00 75.38 83 SER A C 1
ATOM 637 O O . SER A 1 83 ? 5.181 7.179 -23.887 1.00 75.38 83 SER A O 1
ATOM 639 N N . LEU A 1 84 ? 6.009 8.837 -22.603 1.00 71.56 84 LEU A N 1
ATOM 640 C CA . LEU A 1 84 ? 4.805 9.029 -21.783 1.00 71.56 84 LEU A CA 1
ATOM 641 C C . LEU A 1 84 ? 3.584 9.440 -22.604 1.00 71.56 84 LEU A C 1
ATOM 643 O O . LEU A 1 84 ? 2.485 8.958 -22.345 1.00 71.56 84 LEU A O 1
ATOM 647 N N . LEU A 1 85 ? 3.776 10.334 -23.574 1.00 75.88 85 LEU A N 1
ATOM 648 C CA . LEU A 1 85 ? 2.686 10.912 -24.364 1.00 75.88 85 LEU A CA 1
ATOM 649 C C . LEU A 1 85 ? 2.586 10.301 -25.763 1.00 75.88 85 LEU A C 1
ATOM 651 O O . LEU A 1 85 ? 1.525 10.347 -26.377 1.00 75.88 85 LEU A O 1
ATOM 655 N N . SER A 1 86 ? 3.674 9.712 -26.262 1.00 76.06 86 SER A N 1
ATOM 656 C CA . SER A 1 86 ? 3.739 9.161 -27.620 1.00 76.06 86 SER A CA 1
ATOM 657 C C . SER A 1 86 ? 3.333 7.689 -27.721 1.00 76.06 86 SER A C 1
ATOM 659 O O . SER A 1 86 ? 3.065 7.209 -28.820 1.00 76.06 86 SER A O 1
ATOM 661 N N . THR A 1 87 ? 3.266 6.956 -26.602 1.00 82.06 87 THR A N 1
ATOM 662 C CA . THR A 1 87 ? 2.987 5.512 -26.609 1.00 82.06 87 THR A CA 1
ATOM 663 C C . THR A 1 87 ? 1.731 5.150 -25.820 1.00 82.06 87 THR A C 1
ATOM 665 O O . THR A 1 87 ? 1.398 5.772 -24.807 1.00 82.06 87 THR A O 1
ATOM 668 N N . SER A 1 88 ? 1.048 4.076 -26.235 1.00 78.44 88 SER A N 1
ATOM 669 C CA . SER A 1 88 ? -0.081 3.521 -25.474 1.00 78.44 88 SER A CA 1
ATOM 670 C C . SER A 1 88 ? 0.344 3.091 -24.066 1.00 78.44 88 SER A C 1
ATOM 672 O O . SER A 1 88 ? -0.403 3.293 -23.113 1.00 78.44 88 SER A O 1
ATOM 674 N N . TYR A 1 89 ? 1.566 2.562 -23.915 1.00 77.75 89 TYR A N 1
ATOM 675 C CA . TYR A 1 89 ? 2.150 2.225 -22.614 1.00 77.75 89 TYR A CA 1
ATOM 676 C C . TYR A 1 89 ? 2.273 3.453 -21.701 1.00 77.75 89 TYR A C 1
ATOM 678 O O . TYR A 1 89 ? 1.845 3.414 -20.547 1.00 77.75 89 TYR A O 1
ATOM 686 N N . GLY A 1 90 ? 2.796 4.556 -22.242 1.00 78.19 90 GLY A N 1
ATOM 687 C CA . GLY A 1 90 ? 2.919 5.832 -21.548 1.00 78.19 90 GLY A CA 1
ATOM 688 C C . GLY A 1 90 ? 1.577 6.356 -21.042 1.00 78.19 90 GLY A C 1
ATOM 689 O O . GLY A 1 90 ? 1.475 6.745 -19.882 1.00 78.19 90 GLY A O 1
ATOM 690 N N . SER A 1 91 ? 0.522 6.245 -21.854 1.00 78.81 91 SER A N 1
ATOM 691 C CA . SER A 1 91 ? -0.838 6.636 -21.456 1.00 78.81 91 SER A CA 1
ATOM 692 C C . SER A 1 91 ? -1.379 5.797 -20.289 1.00 78.81 91 SER A C 1
ATOM 694 O O . SER A 1 91 ? -1.924 6.354 -19.335 1.00 78.81 91 SER A O 1
ATOM 696 N N . PHE A 1 92 ? -1.184 4.470 -20.300 1.00 82.06 92 PHE A N 1
ATOM 697 C CA . PHE A 1 92 ? -1.557 3.612 -19.163 1.00 82.06 92 PHE A CA 1
ATOM 698 C C . PHE A 1 92 ? -0.768 3.956 -17.895 1.00 82.06 92 PHE A C 1
ATOM 700 O O . PHE A 1 92 ? -1.339 3.997 -16.801 1.00 82.06 92 PHE A O 1
ATOM 707 N N . LEU A 1 93 ? 0.533 4.234 -18.026 1.00 81.88 93 LEU A N 1
ATOM 708 C CA . LEU A 1 93 ? 1.358 4.650 -16.895 1.00 81.88 93 LEU A CA 1
ATOM 709 C C . LEU A 1 93 ? 0.915 6.014 -16.347 1.00 81.88 93 LEU A C 1
ATOM 711 O O . LEU A 1 93 ? 0.869 6.199 -15.134 1.00 81.88 93 LEU A O 1
ATOM 715 N N . LEU A 1 94 ? 0.531 6.945 -17.217 1.00 82.31 94 LEU A N 1
ATOM 716 C CA . LEU A 1 94 ? 0.049 8.270 -16.837 1.00 82.31 94 LEU A CA 1
ATOM 717 C C . LEU A 1 94 ? -1.261 8.171 -16.046 1.00 82.31 94 LEU A C 1
ATOM 719 O O . LEU A 1 94 ? -1.367 8.755 -14.968 1.00 82.31 94 LEU A O 1
ATOM 723 N N . VAL A 1 95 ? -2.216 7.350 -16.501 1.00 84.31 95 VAL A N 1
ATOM 724 C CA . VAL A 1 95 ? -3.435 7.040 -15.729 1.00 84.31 95 VAL A CA 1
ATOM 725 C C . VAL A 1 95 ? -3.079 6.445 -14.366 1.00 84.31 95 VAL A C 1
ATOM 727 O O . VAL A 1 95 ? -3.634 6.865 -13.351 1.00 84.31 95 VAL A O 1
ATOM 730 N N . LYS A 1 96 ? -2.116 5.514 -14.309 1.00 82.12 96 LYS A N 1
ATOM 731 C CA . LYS A 1 96 ? -1.641 4.937 -13.042 1.00 82.12 96 LYS A CA 1
ATOM 732 C C . LYS A 1 96 ? -1.082 6.013 -12.104 1.00 82.12 96 LYS A C 1
ATOM 734 O O . LYS A 1 96 ? -1.419 6.007 -10.923 1.00 82.12 96 LYS A O 1
ATOM 739 N N . ILE A 1 97 ? -0.275 6.946 -12.609 1.00 84.12 97 ILE A N 1
ATOM 740 C CA . ILE A 1 97 ? 0.283 8.055 -11.819 1.00 84.12 97 ILE A CA 1
ATOM 741 C C . ILE A 1 97 ? -0.833 8.974 -11.309 1.00 84.12 97 ILE A C 1
ATOM 743 O O . ILE A 1 97 ? -0.853 9.291 -10.121 1.00 84.12 97 ILE A O 1
ATOM 747 N N . ILE A 1 98 ? -1.799 9.345 -12.158 1.00 86.25 98 ILE A N 1
ATOM 748 C CA . ILE A 1 98 ? -2.959 10.155 -11.750 1.00 86.25 98 ILE A CA 1
ATOM 749 C C . ILE A 1 98 ? -3.746 9.453 -10.640 1.00 86.25 98 ILE A C 1
ATOM 751 O O . ILE A 1 98 ? -4.092 10.089 -9.648 1.00 86.25 98 ILE A O 1
ATOM 755 N N . LEU A 1 99 ? -3.998 8.147 -10.766 1.00 83.31 99 LEU A N 1
ATOM 756 C CA . LEU A 1 99 ? -4.700 7.371 -9.741 1.00 83.31 99 LEU A CA 1
ATOM 757 C C . LEU A 1 99 ? -3.931 7.340 -8.416 1.00 83.31 99 LEU A C 1
ATOM 759 O O . LEU A 1 99 ? -4.538 7.496 -7.358 1.00 83.31 99 LEU A O 1
ATOM 763 N N . VAL A 1 100 ? -2.605 7.183 -8.457 1.00 82.38 100 VAL A N 1
ATOM 764 C CA . VAL A 1 100 ? -1.759 7.242 -7.255 1.00 82.38 100 VAL A CA 1
ATOM 765 C C . VAL A 1 100 ? -1.833 8.627 -6.609 1.00 82.38 100 VAL A C 1
ATOM 767 O O . VAL A 1 100 ? -2.019 8.719 -5.398 1.00 82.38 100 VAL A O 1
ATOM 770 N N . ILE A 1 101 ? -1.760 9.704 -7.395 1.00 82.75 101 ILE A N 1
ATOM 771 C CA . ILE A 1 101 ? -1.901 11.079 -6.893 1.00 82.75 101 ILE A CA 1
ATOM 772 C C . ILE A 1 101 ? -3.289 11.290 -6.280 1.00 82.75 101 ILE A C 1
ATOM 774 O O . ILE A 1 101 ? -3.390 11.810 -5.173 1.00 82.75 101 ILE A O 1
ATOM 778 N N . ALA A 1 102 ? -4.355 10.845 -6.947 1.00 80.44 102 ALA A N 1
ATOM 779 C CA . ALA A 1 102 ? -5.719 10.933 -6.434 1.00 80.44 102 ALA A CA 1
ATOM 780 C C . ALA A 1 102 ? -5.878 10.170 -5.112 1.00 80.44 102 ALA A C 1
ATOM 782 O O . ALA A 1 102 ? -6.524 10.669 -4.192 1.00 80.44 102 ALA A O 1
ATOM 783 N N . LEU A 1 103 ? -5.244 9.001 -4.980 1.00 76.69 103 LEU A N 1
ATOM 784 C CA . LEU A 1 103 ? -5.230 8.221 -3.743 1.00 76.69 103 LEU A CA 1
ATOM 785 C C . LEU A 1 103 ? -4.476 8.952 -2.624 1.00 76.69 103 LEU A C 1
ATOM 787 O O . LEU A 1 103 ? -4.957 8.992 -1.493 1.00 76.69 103 LEU A O 1
ATOM 791 N N . ILE A 1 104 ? -3.340 9.584 -2.932 1.00 79.25 104 ILE A N 1
ATOM 792 C CA . ILE A 1 104 ? -2.588 10.411 -1.977 1.00 79.25 104 ILE A CA 1
ATOM 793 C C . ILE A 1 104 ? -3.411 11.632 -1.549 1.00 79.25 104 ILE A C 1
ATOM 795 O O . ILE A 1 104 ? -3.479 11.924 -0.359 1.00 79.25 104 ILE A O 1
ATOM 799 N N . ILE A 1 105 ? -4.080 12.322 -2.477 1.00 79.75 105 ILE A N 1
ATOM 800 C CA . ILE A 1 105 ? -4.961 13.458 -2.161 1.00 79.75 105 ILE A CA 1
ATOM 801 C C . ILE A 1 105 ? -6.127 12.990 -1.296 1.00 79.75 105 ILE A C 1
ATOM 803 O O . ILE A 1 105 ? -6.397 13.597 -0.264 1.00 79.75 105 ILE A O 1
ATOM 807 N N . ALA A 1 106 ? -6.792 11.895 -1.669 1.00 73.50 106 ALA A N 1
ATOM 808 C CA . ALA A 1 106 ? -7.861 11.314 -0.870 1.00 73.50 106 ALA A CA 1
ATOM 809 C C . ALA A 1 106 ? -7.359 10.988 0.539 1.00 73.50 106 ALA A C 1
ATOM 811 O O . ALA A 1 106 ? -8.010 11.350 1.512 1.00 73.50 106 ALA A O 1
ATOM 812 N N . PHE A 1 107 ? -6.168 10.405 0.674 1.00 69.44 107 PHE A N 1
ATOM 813 C CA . PHE A 1 107 ? -5.546 10.189 1.972 1.00 69.44 107 PHE A CA 1
ATOM 814 C C . PHE A 1 107 ? -5.323 11.505 2.732 1.00 69.44 107 PHE A C 1
ATOM 816 O O . PHE A 1 107 ? -5.775 11.620 3.867 1.00 69.44 107 PHE A O 1
ATOM 823 N N . ILE A 1 108 ? -4.702 12.515 2.115 1.00 73.00 108 ILE A N 1
ATOM 824 C CA . ILE A 1 108 ? -4.405 13.817 2.735 1.00 73.00 108 ILE A CA 1
ATOM 825 C C . ILE A 1 108 ? -5.672 14.601 3.088 1.00 73.00 108 ILE A C 1
ATOM 827 O O . ILE A 1 108 ? -5.633 15.369 4.036 1.00 73.00 108 ILE A O 1
ATOM 831 N N . VAL A 1 109 ? -6.784 14.435 2.369 1.00 74.25 109 VAL A N 1
ATOM 832 C CA . VAL A 1 109 ? -8.041 15.175 2.593 1.00 74.25 109 VAL A CA 1
ATOM 833 C C . VAL A 1 109 ? -8.969 14.434 3.558 1.00 74.25 109 VAL A C 1
ATOM 835 O O . VAL A 1 109 ? -9.541 15.039 4.466 1.00 74.25 109 VAL A O 1
ATOM 838 N N . VAL A 1 110 ? -9.091 13.112 3.418 1.00 65.62 110 VAL A N 1
ATOM 839 C CA . VAL A 1 110 ? -9.920 12.274 4.298 1.00 65.62 110 VAL A CA 1
ATOM 840 C C . VAL A 1 110 ? -9.285 12.157 5.686 1.00 65.62 110 VAL A C 1
ATOM 842 O O . VAL A 1 110 ? -10.004 12.181 6.685 1.00 65.62 110 VAL A O 1
ATOM 845 N N . CYS A 1 111 ? -7.952 12.107 5.787 1.00 60.53 111 CYS A N 1
ATOM 846 C CA . CYS A 1 111 ? -7.238 11.992 7.063 1.00 60.53 111 CYS A CA 1
ATOM 847 C C . CYS A 1 111 ? -7.543 13.159 8.039 1.00 60.53 111 CYS A C 1
ATOM 849 O O . CYS A 1 111 ? -7.936 12.878 9.173 1.00 60.53 111 CYS A O 1
ATOM 851 N N . PRO A 1 112 ? -7.480 14.449 7.647 1.00 60.00 112 PRO A N 1
ATOM 852 C CA . PRO A 1 112 ? -7.858 15.594 8.480 1.00 60.00 112 PRO A CA 1
ATOM 853 C C . PRO A 1 112 ? -9.356 15.713 8.760 1.00 60.00 112 PRO A C 1
ATOM 855 O O . PRO A 1 112 ? -9.728 16.118 9.861 1.00 60.00 112 PRO A O 1
ATOM 858 N N . LEU A 1 113 ? -10.219 15.366 7.799 1.00 58.06 113 LEU A N 1
ATOM 859 C CA . LEU A 1 113 ? -11.671 15.371 8.014 1.00 58.06 113 LEU A CA 1
ATOM 860 C C . LEU A 1 113 ? -12.059 14.369 9.106 1.00 58.06 113 LEU A C 1
ATOM 862 O O . LEU A 1 113 ? -12.877 14.678 9.971 1.00 58.06 113 LEU A O 1
ATOM 866 N N . TYR A 1 114 ? -11.390 13.216 9.133 1.00 52.09 114 TYR A N 1
ATOM 867 C CA . TYR A 1 114 ? -11.571 12.213 10.178 1.00 52.09 114 TYR A CA 1
ATOM 868 C C . TYR A 1 114 ? -10.829 12.551 11.487 1.00 52.09 114 TYR A C 1
ATOM 870 O O . TYR A 1 114 ? -11.272 12.201 12.581 1.00 52.09 114 TYR A O 1
ATOM 878 N N . ARG A 1 115 ? -9.726 13.307 11.415 1.00 52.56 115 ARG A N 1
ATOM 879 C CA . ARG A 1 115 ? -8.918 13.760 12.567 1.00 52.56 115 ARG A CA 1
ATOM 880 C C . ARG A 1 115 ? -9.705 14.600 13.582 1.00 52.56 115 ARG A C 1
ATOM 882 O O . ARG A 1 115 ? -9.257 14.733 14.719 1.00 52.56 115 ARG A O 1
ATOM 889 N N . ARG A 1 116 ? -10.870 15.144 13.213 1.00 53.44 116 ARG A N 1
ATOM 890 C CA . ARG A 1 116 ? -11.717 15.956 14.103 1.00 53.44 116 ARG A CA 1
ATOM 891 C C . ARG A 1 116 ? -12.578 15.130 15.073 1.00 53.44 116 ARG A C 1
ATOM 893 O O . ARG A 1 116 ? -13.155 15.717 15.984 1.00 53.44 116 ARG A O 1
ATOM 900 N N . GLN A 1 117 ? -12.639 13.798 14.934 1.00 52.00 117 GLN A N 1
ATOM 901 C CA . GLN A 1 117 ? -13.479 12.941 15.783 1.00 52.00 117 GLN A CA 1
ATOM 902 C C . GLN A 1 117 ? -12.773 11.615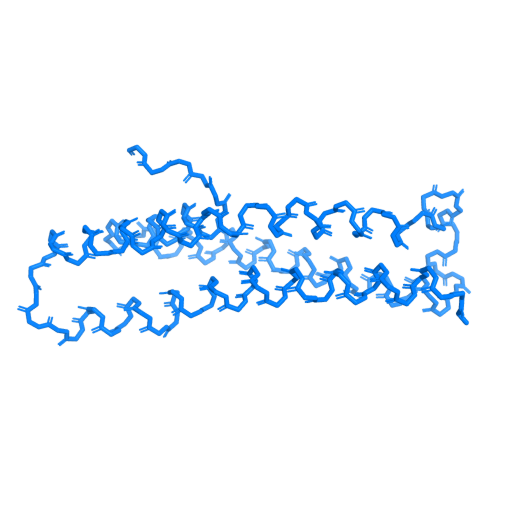 16.174 1.00 52.00 117 GLN A C 1
ATOM 904 O O . GLN A 1 117 ? -12.818 10.621 15.457 1.00 52.00 117 GLN A O 1
ATOM 909 N N . HIS A 1 118 ? -12.168 11.610 17.374 1.00 53.22 118 HIS A N 1
ATOM 910 C CA . HIS A 1 118 ? -11.565 10.488 18.134 1.00 53.22 118 HIS A CA 1
ATOM 911 C C . HIS A 1 118 ? -10.248 9.830 17.639 1.00 53.22 118 HIS A C 1
ATOM 913 O O . HIS A 1 118 ? -10.038 9.538 16.465 1.00 53.22 118 HIS A O 1
ATOM 919 N N . ASN A 1 119 ? -9.392 9.480 18.617 1.00 66.88 119 ASN A N 1
ATOM 920 C CA . ASN A 1 119 ? -8.041 8.888 18.514 1.00 66.88 119 ASN A CA 1
ATOM 921 C C . ASN A 1 119 ? -7.900 7.605 17.656 1.00 66.88 119 ASN A C 1
ATOM 923 O O . ASN A 1 119 ? -6.788 7.257 17.262 1.00 66.88 119 ASN A O 1
ATOM 927 N N . VAL A 1 120 ? -8.993 6.903 17.343 1.00 59.97 120 VAL A N 1
ATOM 928 C CA . VAL A 1 120 ? -8.982 5.592 16.659 1.00 59.97 120 VAL A CA 1
ATOM 929 C C . VAL A 1 120 ? -8.507 5.691 15.202 1.00 59.97 120 VAL A C 1
ATOM 931 O O . VAL A 1 120 ? -7.798 4.814 14.715 1.00 59.97 120 VAL A O 1
ATOM 934 N N . TYR A 1 121 ? -8.831 6.779 14.504 1.00 62.25 121 TYR A N 1
ATOM 935 C CA . TYR A 1 121 ? -8.510 6.926 13.078 1.00 62.25 121 TYR A CA 1
ATOM 936 C C . TYR A 1 121 ? -7.054 7.304 12.841 1.00 62.25 121 TYR A C 1
ATOM 938 O O . TYR A 1 121 ? -6.468 6.893 11.843 1.00 62.25 121 TYR A O 1
ATOM 946 N N . ARG A 1 122 ? -6.430 7.974 13.818 1.00 65.19 122 ARG A N 1
ATOM 947 C CA . ARG A 1 122 ? -4.978 8.184 13.847 1.00 65.19 122 ARG A CA 1
ATOM 948 C C . ARG A 1 122 ? -4.232 6.848 13.811 1.00 65.19 122 ARG A C 1
ATOM 950 O O . ARG A 1 122 ? -3.255 6.719 13.087 1.00 65.19 122 ARG A O 1
ATOM 957 N N . ILE A 1 123 ? -4.728 5.849 14.542 1.00 63.44 123 ILE A N 1
ATOM 958 C CA . ILE A 1 123 ? -4.144 4.502 14.577 1.00 63.44 123 ILE A CA 1
ATOM 959 C C . ILE A 1 123 ? -4.335 3.803 13.235 1.00 63.44 123 ILE A C 1
ATOM 961 O O . ILE A 1 123 ? -3.369 3.256 12.722 1.00 63.44 123 ILE A O 1
ATOM 965 N N . ILE A 1 124 ? -5.527 3.873 12.630 1.00 63.25 124 ILE A N 1
ATOM 966 C CA . ILE A 1 124 ? -5.774 3.322 11.284 1.00 63.25 124 ILE A CA 1
ATOM 967 C C . ILE A 1 124 ? -4.760 3.893 10.296 1.00 63.25 124 ILE A C 1
ATOM 969 O O . ILE A 1 124 ? -4.065 3.141 9.632 1.00 63.25 124 ILE A O 1
ATOM 973 N N . ILE A 1 125 ? -4.604 5.213 10.265 1.00 64.31 125 ILE A N 1
ATOM 974 C CA . ILE A 1 125 ? -3.668 5.891 9.367 1.00 64.31 125 ILE A CA 1
ATOM 975 C C . ILE A 1 125 ? -2.212 5.477 9.625 1.00 64.31 125 ILE A C 1
ATOM 977 O O . ILE A 1 125 ? -1.499 5.158 8.674 1.00 64.31 125 ILE A O 1
ATOM 981 N N . CYS A 1 126 ? -1.773 5.413 10.885 1.00 64.06 126 CYS A N 1
ATOM 982 C CA . CYS A 1 126 ? -0.433 4.924 11.218 1.00 64.06 126 CYS A CA 1
ATOM 983 C C . CYS A 1 126 ? -0.221 3.468 10.774 1.00 64.06 126 CYS A C 1
ATOM 985 O O . CYS A 1 126 ? 0.840 3.128 10.261 1.00 64.06 126 CYS A O 1
ATOM 987 N N . VAL A 1 127 ? -1.240 2.618 10.907 1.00 61.50 127 VAL A N 1
ATOM 988 C CA . VAL A 1 127 ? -1.207 1.214 10.472 1.00 61.50 127 VAL A CA 1
ATOM 989 C C . VAL A 1 127 ? -1.135 1.092 8.952 1.00 61.50 127 VAL A C 1
ATOM 991 O O . VAL A 1 127 ? -0.317 0.324 8.454 1.00 61.50 127 VAL A O 1
ATOM 994 N N . CYS A 1 128 ? -1.941 1.861 8.217 1.00 61.28 128 CYS A N 1
ATOM 995 C CA . CYS A 1 128 ? -1.968 1.853 6.752 1.00 61.28 128 CYS A CA 1
ATOM 996 C C . CYS A 1 128 ? -0.611 2.238 6.142 1.00 61.28 128 CYS A C 1
ATOM 998 O O . CYS A 1 128 ? -0.215 1.697 5.113 1.00 61.28 128 CYS A O 1
ATOM 1000 N N . PHE A 1 129 ? 0.118 3.152 6.787 1.00 61.09 129 PHE A N 1
ATOM 1001 C CA . PHE A 1 129 ? 1.385 3.695 6.280 1.00 61.09 129 PHE A CA 1
ATOM 1002 C C . PHE A 1 129 ? 2.625 3.156 6.997 1.00 61.09 129 PHE A C 1
ATOM 1004 O O . PHE A 1 129 ? 3.729 3.641 6.768 1.00 61.09 129 PHE A O 1
ATOM 1011 N N . GLY A 1 130 ? 2.462 2.165 7.873 1.00 55.00 130 GLY A N 1
ATOM 1012 C CA . GLY A 1 130 ? 3.573 1.583 8.621 1.00 55.00 130 GLY A CA 1
ATOM 1013 C C . GLY A 1 130 ? 4.250 2.542 9.611 1.00 55.00 130 GLY A C 1
ATOM 1014 O O . GLY A 1 130 ? 5.324 2.230 10.123 1.00 55.00 130 GLY A O 1
ATOM 1015 N N . VAL A 1 131 ? 3.640 3.693 9.903 1.00 58.59 131 VAL A N 1
ATOM 1016 C CA . VAL A 1 131 ? 4.174 4.705 10.821 1.00 58.59 131 VAL A CA 1
ATOM 1017 C C . VAL A 1 131 ? 4.028 4.205 12.254 1.00 58.59 131 VAL A C 1
ATOM 1019 O O . VAL A 1 131 ? 2.982 3.682 12.647 1.00 58.59 131 VAL A O 1
ATOM 1022 N N . ASN A 1 132 ? 5.094 4.345 13.042 1.00 49.66 132 ASN A N 1
ATOM 1023 C CA . ASN A 1 132 ? 5.136 3.813 14.396 1.00 49.66 132 ASN A CA 1
ATOM 1024 C C . ASN A 1 132 ? 4.038 4.449 15.268 1.00 49.66 132 ASN A C 1
ATOM 1026 O O . ASN A 1 132 ? 3.892 5.670 15.325 1.00 49.66 132 ASN A O 1
ATOM 1030 N N . ILE A 1 133 ? 3.251 3.599 15.927 1.00 51.44 133 ILE A N 1
ATOM 1031 C CA . ILE A 1 133 ? 2.206 4.007 16.866 1.00 51.44 133 ILE A CA 1
ATOM 1032 C C . ILE A 1 133 ? 2.892 4.144 18.229 1.00 51.44 133 ILE A C 1
ATOM 1034 O O . ILE A 1 133 ? 2.909 3.181 19.005 1.00 51.44 133 ILE A O 1
ATOM 1038 N N . GLN A 1 134 ? 3.535 5.291 18.463 1.00 48.62 134 GLN A N 1
ATOM 1039 C CA . GLN A 1 134 ? 3.960 5.725 19.797 1.00 48.62 134 GLN A CA 1
ATOM 1040 C C . GLN A 1 134 ? 2.857 6.558 20.452 1.00 48.62 134 GLN A C 1
ATOM 1042 O O . GLN A 1 134 ? 2.219 7.384 19.751 1.00 48.62 134 GLN A O 1
#

InterPro domains:
  IPR008457 Copper resistance protein D domain [PF05425] (52-107)
  IPR032694 Copper transport protein C/D [PTHR34820] (6-106)

Sequence (134 aa):
MSMEQAIITWIHLVSAAVWVGGTLFIGAVLAPLLKKMSMSLEERIQMMVLVGRRFNKIAVPSLIILIATGIYNSQQVIINPDSLLSTSYGSFLLVKIILVIALIIAFIVVCPLYRRQHNVYRIIICVCFGVNIQ